Protein AF-A0A355GW10-F1 (afdb_monomer_lite)

Structure (mmCIF, N/CA/C/O backbone):
data_AF-A0A355GW10-F1
#
_entry.id   AF-A0A355GW10-F1
#
loop_
_atom_site.group_PDB
_atom_site.id
_atom_site.type_symbol
_atom_site.label_atom_id
_atom_site.label_alt_id
_atom_site.label_comp_id
_atom_site.label_asym_id
_atom_site.label_entity_id
_atom_site.label_seq_id
_atom_site.pdbx_PDB_ins_code
_atom_site.Cartn_x
_atom_site.Cartn_y
_atom_site.Cartn_z
_atom_site.occupancy
_atom_site.B_iso_or_equiv
_atom_site.auth_seq_id
_atom_site.auth_comp_id
_atom_site.auth_asym_id
_atom_site.auth_atom_id
_atom_site.pdbx_PDB_model_num
ATOM 1 N N . ILE A 1 1 ? 11.880 -7.799 6.054 1.00 48.25 1 ILE A N 1
ATOM 2 C CA . ILE A 1 1 ? 12.649 -8.786 5.251 1.00 48.25 1 ILE A CA 1
ATOM 3 C C . ILE A 1 1 ? 11.734 -9.881 4.679 1.00 48.25 1 ILE A C 1
ATOM 5 O O . ILE A 1 1 ? 11.759 -10.070 3.474 1.00 48.25 1 ILE A O 1
ATOM 9 N N . ALA A 1 2 ? 10.842 -10.512 5.460 1.00 46.09 2 ALA A N 1
ATOM 10 C CA . ALA A 1 2 ? 9.938 -11.569 4.961 1.00 46.09 2 ALA A CA 1
ATOM 11 C C . ALA A 1 2 ? 8.974 -11.166 3.815 1.00 46.09 2 ALA A C 1
ATOM 13 O O . ALA A 1 2 ? 8.605 -12.009 3.007 1.00 46.09 2 ALA A O 1
ATOM 14 N N . GLY A 1 3 ? 8.599 -9.885 3.695 1.00 46.44 3 GLY A N 1
ATOM 15 C CA . GLY A 1 3 ? 7.701 -9.412 2.627 1.00 46.44 3 GLY A CA 1
ATOM 16 C C . GLY A 1 3 ? 8.299 -9.427 1.213 1.00 46.44 3 GLY A C 1
ATOM 17 O O . GLY A 1 3 ? 7.547 -9.445 0.246 1.00 46.44 3 GLY A O 1
ATOM 18 N N . PHE A 1 4 ? 9.630 -9.466 1.084 1.00 52.09 4 PHE A N 1
ATOM 19 C CA . PHE A 1 4 ? 10.314 -9.436 -0.216 1.00 52.09 4 PHE A CA 1
ATOM 20 C C . PHE A 1 4 ? 10.360 -10.801 -0.922 1.00 52.09 4 PHE A C 1
ATOM 22 O O . PHE A 1 4 ? 10.640 -10.847 -2.117 1.00 52.09 4 PHE A O 1
ATOM 29 N N . PHE A 1 5 ? 10.083 -11.899 -0.208 1.00 54.56 5 PHE A N 1
ATOM 30 C CA . PHE A 1 5 ? 10.315 -13.268 -0.691 1.00 54.56 5 PHE A CA 1
ATOM 31 C C . PHE A 1 5 ? 9.176 -13.874 -1.517 1.00 54.56 5 PHE A C 1
ATOM 33 O O . PHE A 1 5 ? 9.384 -14.891 -2.172 1.00 54.56 5 PHE A O 1
ATOM 40 N N . PHE A 1 6 ? 7.980 -13.285 -1.510 1.00 53.75 6 PHE A N 1
ATOM 41 C CA . PHE A 1 6 ? 6.816 -13.893 -2.156 1.00 53.75 6 PHE A CA 1
ATOM 42 C C . PHE A 1 6 ? 6.350 -13.027 -3.316 1.00 53.75 6 PHE A C 1
ATOM 44 O O . PHE A 1 6 ? 5.662 -12.041 -3.092 1.00 53.75 6 PHE A O 1
ATOM 51 N N . LEU A 1 7 ? 6.754 -13.369 -4.540 1.00 57.53 7 LEU A N 1
ATOM 52 C CA . LEU A 1 7 ? 6.162 -12.833 -5.776 1.00 57.53 7 LEU A CA 1
ATOM 53 C C . LEU A 1 7 ? 4.873 -13.589 -6.161 1.00 57.53 7 LEU A C 1
ATOM 55 O O . LEU A 1 7 ? 4.106 -13.115 -6.985 1.00 57.53 7 LEU A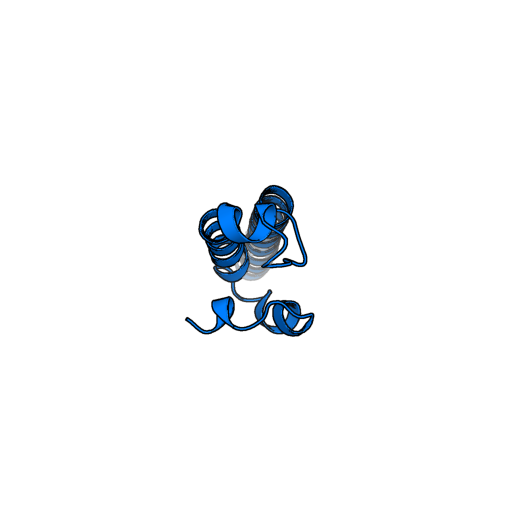 O 1
ATOM 59 N N . ASP A 1 8 ? 4.611 -14.734 -5.525 1.00 59.19 8 ASP A N 1
ATOM 60 C CA . ASP A 1 8 ? 3.449 -15.597 -5.762 1.00 59.19 8 ASP A CA 1
ATOM 61 C C . ASP A 1 8 ? 2.258 -15.286 -4.843 1.00 59.19 8 ASP A C 1
ATOM 63 O O . ASP A 1 8 ? 2.388 -14.572 -3.851 1.00 59.19 8 ASP A O 1
ATOM 67 N N . ALA A 1 9 ? 1.111 -15.932 -5.100 1.00 57.47 9 ALA A N 1
ATOM 68 C CA . ALA A 1 9 ? -0.146 -15.853 -4.336 1.00 57.47 9 ALA A CA 1
ATOM 69 C C . ALA A 1 9 ? -0.028 -16.039 -2.800 1.00 57.47 9 ALA A C 1
ATOM 71 O O . ALA A 1 9 ? -0.968 -15.763 -2.058 1.00 57.47 9 ALA A O 1
ATOM 72 N N . LYS A 1 10 ? 1.133 -16.465 -2.293 1.00 60.38 10 LYS A N 1
ATOM 73 C CA . LYS A 1 10 ? 1.466 -16.471 -0.858 1.00 60.38 10 LYS A CA 1
ATOM 74 C C . LYS A 1 10 ? 1.662 -15.062 -0.279 1.00 60.38 10 LYS A C 1
ATOM 76 O O . LYS A 1 10 ? 1.619 -14.902 0.936 1.00 60.38 10 LYS A O 1
ATOM 81 N N . GLU A 1 11 ? 1.826 -14.044 -1.123 1.00 62.56 11 GLU A N 1
ATOM 82 C CA . GLU A 1 11 ? 1.853 -12.624 -0.749 1.00 62.56 11 GLU A CA 1
ATOM 83 C C . GLU A 1 11 ? 0.594 -12.219 0.038 1.00 62.56 11 GLU A C 1
ATOM 85 O O . GLU A 1 11 ? 0.682 -11.524 1.051 1.00 62.56 11 GLU A O 1
ATOM 90 N N . TRP A 1 12 ? -0.561 -12.782 -0.330 1.00 65.31 12 TRP A N 1
ATOM 91 C CA . TRP A 1 12 ? -1.847 -12.526 0.320 1.00 65.31 12 TRP A CA 1
ATOM 92 C C . TRP A 1 12 ? -1.938 -13.041 1.763 1.00 65.31 12 TRP A C 1
ATOM 94 O O . TRP A 1 12 ? -2.776 -12.566 2.523 1.00 65.31 12 TRP A O 1
ATOM 104 N N . LEU A 1 13 ? -1.056 -13.953 2.189 1.00 67.38 13 LEU A N 1
ATOM 105 C CA . LEU A 1 13 ? -0.992 -14.391 3.590 1.00 67.38 13 LEU A CA 1
ATOM 106 C C . LEU A 1 13 ? -0.388 -13.311 4.501 1.00 67.38 13 LEU A C 1
ATOM 108 O O . LEU A 1 13 ? -0.689 -13.264 5.691 1.00 67.38 13 LEU A O 1
ATOM 112 N N . PHE A 1 14 ? 0.433 -12.418 3.940 1.00 67.69 14 PHE A N 1
ATOM 113 C CA . PHE A 1 14 ? 1.067 -11.312 4.662 1.00 67.69 14 PHE A CA 1
ATOM 114 C C . PHE A 1 14 ? 0.395 -9.956 4.411 1.00 67.69 14 PHE A C 1
ATOM 116 O O . PHE A 1 14 ? 0.788 -8.967 5.030 1.00 67.69 14 PHE A O 1
ATOM 123 N N . ALA A 1 15 ? -0.656 -9.922 3.588 1.00 69.56 15 ALA A N 1
ATOM 124 C CA . ALA A 1 15 ? -1.493 -8.753 3.304 1.00 69.56 15 ALA A CA 1
ATOM 125 C C . ALA A 1 15 ? -2.088 -8.077 4.555 1.00 69.56 15 ALA A C 1
ATOM 127 O O . ALA A 1 15 ? -2.459 -6.905 4.516 1.00 69.56 15 ALA A O 1
ATOM 128 N N . ILE A 1 16 ? -2.176 -8.814 5.666 1.00 72.62 16 ILE A N 1
ATOM 129 C CA . ILE A 1 16 ? -2.706 -8.336 6.949 1.00 72.62 16 ILE A CA 1
ATOM 130 C C . ILE A 1 16 ? -1.698 -7.414 7.665 1.00 72.62 16 ILE A C 1
ATOM 132 O O . ILE A 1 16 ? -2.076 -6.577 8.486 1.00 72.62 16 ILE A O 1
ATOM 136 N N . ALA A 1 17 ? -0.400 -7.512 7.366 1.00 77.69 17 ALA A N 1
ATOM 137 C CA . ALA A 1 17 ? 0.577 -6.628 7.988 1.00 77.69 17 ALA A CA 1
ATOM 138 C C . ALA A 1 17 ? 0.449 -5.202 7.402 1.00 77.69 17 ALA A C 1
ATOM 140 O O . ALA A 1 17 ? 0.618 -5.028 6.195 1.00 77.69 17 ALA A O 1
ATOM 141 N N . PRO A 1 18 ? 0.220 -4.153 8.217 1.00 67.12 18 PRO A N 1
ATOM 142 C CA . PRO A 1 18 ? -0.049 -2.798 7.717 1.00 67.12 18 PRO A CA 1
ATOM 143 C C . PRO A 1 18 ? 1.096 -2.193 6.886 1.00 67.12 18 PRO A C 1
ATOM 145 O O . PRO A 1 18 ? 0.853 -1.359 6.017 1.00 67.12 18 PRO A O 1
ATOM 148 N N . GLY A 1 19 ? 2.336 -2.654 7.088 1.00 79.50 19 GLY A N 1
ATOM 149 C CA . GLY A 1 19 ? 3.500 -2.252 6.288 1.00 79.50 19 GLY A CA 1
ATOM 150 C C . GLY A 1 19 ? 3.726 -3.057 5.000 1.00 79.50 19 GLY A C 1
ATOM 151 O O . GLY A 1 19 ? 4.608 -2.707 4.219 1.00 79.50 19 GLY A O 1
ATOM 152 N N . HIS A 1 20 ? 2.965 -4.130 4.764 1.00 84.25 20 HIS A N 1
ATOM 153 C CA . HIS A 1 20 ? 3.166 -5.046 3.637 1.00 84.25 20 HIS A CA 1
ATOM 154 C C . HIS A 1 20 ? 3.016 -4.346 2.281 1.00 84.25 20 HIS A C 1
ATOM 156 O O . HIS A 1 20 ? 3.910 -4.409 1.439 1.00 84.25 20 HIS A O 1
ATOM 162 N N . TRP A 1 21 ? 1.915 -3.616 2.105 1.00 85.62 21 TRP A N 1
ATOM 163 C CA . TRP A 1 21 ? 1.569 -2.950 0.850 1.00 85.62 21 TRP A CA 1
ATOM 164 C C . TRP A 1 21 ? 2.557 -1.842 0.470 1.00 85.62 21 TRP A C 1
ATOM 166 O O . TRP A 1 21 ? 2.981 -1.747 -0.680 1.00 85.62 21 TRP A O 1
ATOM 176 N N . ALA A 1 22 ? 2.997 -1.049 1.452 1.00 85.31 22 ALA A N 1
ATOM 177 C CA . ALA A 1 22 ? 4.011 -0.018 1.240 1.00 85.31 22 ALA A CA 1
ATOM 178 C C . ALA A 1 22 ? 5.376 -0.628 0.880 1.00 85.31 22 ALA A C 1
ATOM 180 O O . ALA A 1 22 ? 6.038 -0.164 -0.047 1.00 85.31 22 ALA A O 1
ATOM 181 N N . ALA A 1 23 ? 5.778 -1.708 1.560 1.00 85.50 23 ALA A N 1
ATOM 182 C CA . ALA A 1 23 ? 7.012 -2.421 1.238 1.00 85.50 23 ALA A CA 1
ATOM 183 C C . ALA A 1 23 ? 6.991 -2.993 -0.189 1.00 85.50 23 ALA A C 1
ATOM 185 O O . ALA A 1 23 ? 8.005 -2.939 -0.882 1.00 85.50 23 ALA A O 1
ATOM 186 N N . LYS A 1 24 ? 5.835 -3.479 -0.655 1.00 83.62 24 LYS A N 1
ATOM 187 C CA . LYS A 1 24 ? 5.649 -3.985 -2.020 1.00 83.62 24 LYS A CA 1
ATOM 188 C C . LYS A 1 24 ? 5.671 -2.901 -3.089 1.00 83.62 24 LYS A C 1
ATOM 190 O O . LYS A 1 24 ? 6.298 -3.099 -4.127 1.00 83.62 24 LYS A O 1
ATOM 195 N N . ALA A 1 25 ? 5.093 -1.734 -2.816 1.00 86.12 25 ALA A N 1
ATOM 196 C CA . ALA A 1 25 ? 5.227 -0.574 -3.696 1.00 86.12 25 ALA A CA 1
ATOM 197 C C . ALA A 1 25 ? 6.700 -0.144 -3.844 1.00 86.12 25 ALA A C 1
ATOM 199 O O . ALA A 1 25 ? 7.170 0.109 -4.953 1.00 86.12 25 ALA A O 1
ATOM 200 N N . ILE A 1 26 ? 7.459 -0.131 -2.741 1.00 88.12 26 ILE A N 1
ATOM 201 C CA . ILE A 1 26 ? 8.903 0.150 -2.765 1.00 88.12 26 ILE A CA 1
ATOM 202 C C . ILE A 1 26 ? 9.650 -0.942 -3.543 1.00 88.12 26 ILE A C 1
ATOM 204 O O . ILE A 1 26 ? 10.475 -0.625 -4.397 1.00 88.12 26 ILE A O 1
ATOM 208 N N . GLN A 1 27 ? 9.332 -2.218 -3.310 1.00 85.50 27 GLN A N 1
ATOM 209 C CA . GLN A 1 27 ? 9.912 -3.342 -4.048 1.00 85.50 27 GLN A CA 1
ATOM 210 C C . GLN A 1 27 ? 9.681 -3.208 -5.559 1.00 85.50 27 GLN A C 1
ATOM 212 O O . GLN A 1 27 ? 10.624 -3.376 -6.329 1.00 85.50 27 GLN A O 1
ATOM 217 N N . TYR A 1 28 ? 8.468 -2.844 -5.984 1.00 87.44 28 TYR A N 1
ATOM 218 C CA . TYR A 1 28 ? 8.160 -2.571 -7.388 1.00 87.44 28 TYR A CA 1
ATOM 219 C C . TYR A 1 28 ? 9.023 -1.432 -7.937 1.00 87.44 28 TYR A C 1
ATOM 221 O O . TYR A 1 28 ? 9.613 -1.558 -9.008 1.00 87.44 28 TYR A O 1
ATOM 229 N N . ALA A 1 29 ? 9.148 -0.322 -7.203 1.00 86.69 29 ALA A N 1
ATOM 230 C CA . ALA A 1 29 ? 9.971 0.809 -7.626 1.00 86.69 29 ALA A CA 1
ATOM 231 C C . ALA A 1 29 ? 11.457 0.432 -7.777 1.00 86.69 29 ALA A C 1
ATOM 233 O O . ALA A 1 29 ? 12.104 0.877 -8.722 1.00 86.69 29 ALA A O 1
ATOM 234 N N .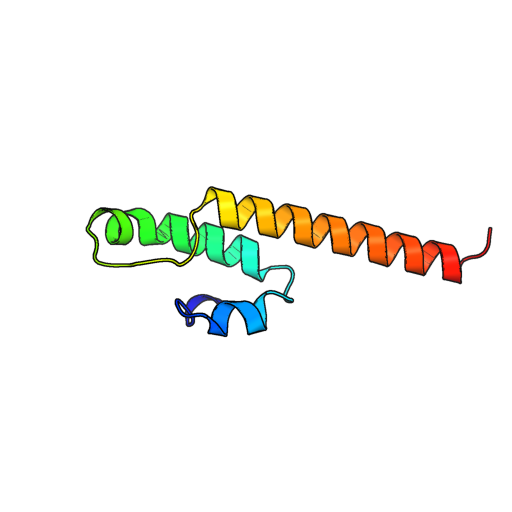 MET A 1 30 ? 11.981 -0.425 -6.896 1.00 86.94 30 MET A N 1
ATOM 235 C CA . MET A 1 30 ? 13.356 -0.931 -6.976 1.00 86.94 30 MET A CA 1
ATOM 236 C C . MET A 1 30 ? 13.556 -1.919 -8.133 1.00 86.94 30 MET A C 1
ATOM 238 O O . MET A 1 30 ? 14.622 -1.943 -8.742 1.00 86.94 30 MET A O 1
ATOM 242 N N . LEU A 1 31 ? 12.538 -2.726 -8.448 1.00 86.94 31 LEU A N 1
ATOM 243 C CA . LEU A 1 31 ? 12.590 -3.747 -9.498 1.00 86.94 31 LEU A CA 1
ATOM 244 C C . LEU A 1 31 ? 12.116 -3.246 -10.865 1.00 86.94 31 LEU A C 1
ATOM 246 O O . LEU A 1 31 ? 12.237 -3.986 -11.836 1.00 86.94 31 LEU A O 1
ATOM 250 N N . ARG A 1 32 ? 11.658 -1.992 -10.983 1.00 83.81 32 ARG A N 1
ATOM 251 C CA . ARG A 1 32 ? 11.270 -1.346 -12.251 1.00 83.81 32 ARG A CA 1
ATOM 252 C C . ARG A 1 32 ? 12.183 -1.665 -13.443 1.00 83.81 32 ARG A C 1
ATOM 254 O O . ARG A 1 32 ? 11.637 -2.038 -14.478 1.00 83.81 32 ARG A O 1
ATOM 261 N N . PRO A 1 33 ? 13.526 -1.553 -13.351 1.00 82.94 33 PRO A N 1
ATOM 262 C CA . PRO A 1 33 ? 14.393 -1.891 -14.481 1.00 82.94 33 PRO A CA 1
ATOM 263 C C . PRO A 1 33 ? 14.322 -3.379 -14.865 1.00 82.94 33 PRO A C 1
ATOM 265 O O . PRO A 1 33 ? 14.334 -3.701 -16.049 1.00 82.94 33 PRO A O 1
ATOM 268 N N . GLY A 1 34 ? 14.177 -4.284 -13.892 1.00 81.50 34 GLY A N 1
ATOM 269 C CA . GLY A 1 34 ? 13.985 -5.718 -14.137 1.00 81.50 34 GLY A CA 1
ATOM 270 C C . GLY A 1 34 ? 12.596 -6.065 -14.681 1.00 81.50 34 GLY A C 1
ATOM 271 O O . GLY A 1 34 ? 12.478 -6.964 -15.510 1.00 81.50 34 GLY A O 1
ATOM 272 N N . ILE A 1 35 ? 11.560 -5.329 -14.268 1.00 82.00 35 ILE A N 1
ATOM 273 C CA . ILE A 1 35 ? 10.185 -5.471 -14.773 1.00 82.00 35 ILE A CA 1
ATOM 274 C C . ILE A 1 35 ? 10.101 -4.995 -16.228 1.00 82.00 35 ILE A C 1
ATOM 276 O O . ILE A 1 35 ? 9.568 -5.702 -17.078 1.00 82.00 35 ILE A O 1
ATOM 280 N N . ALA A 1 36 ? 10.692 -3.839 -16.544 1.00 81.38 36 ALA A N 1
ATOM 281 C CA . ALA A 1 36 ? 10.733 -3.304 -17.907 1.00 81.38 36 ALA A CA 1
ATOM 282 C C . ALA A 1 36 ? 11.529 -4.200 -18.873 1.00 81.38 36 ALA A C 1
ATOM 284 O O . ALA A 1 36 ? 11.187 -4.297 -20.047 1.00 81.38 36 ALA A O 1
ATOM 285 N N . ALA A 1 37 ? 12.562 -4.885 -18.372 1.00 83.94 37 ALA A N 1
ATOM 286 C CA . ALA A 1 37 ? 13.328 -5.878 -19.121 1.00 83.94 37 ALA A CA 1
ATOM 287 C C . ALA A 1 37 ? 12.639 -7.258 -19.212 1.00 83.94 37 ALA A C 1
ATOM 289 O O . ALA A 1 37 ? 13.217 -8.187 -19.771 1.00 83.94 37 ALA A O 1
ATOM 290 N N . GLY A 1 38 ? 11.439 -7.424 -18.638 1.00 80.81 38 GLY A N 1
ATOM 291 C CA . GLY A 1 38 ? 10.701 -8.693 -18.620 1.00 80.81 38 GLY A CA 1
ATOM 292 C C . GLY A 1 38 ? 11.325 -9.789 -17.746 1.00 80.81 38 GLY A C 1
ATOM 293 O O . GLY A 1 38 ? 10.890 -10.935 -17.802 1.00 80.81 38 GLY A O 1
ATOM 294 N N . MET A 1 39 ? 12.335 -9.460 -16.93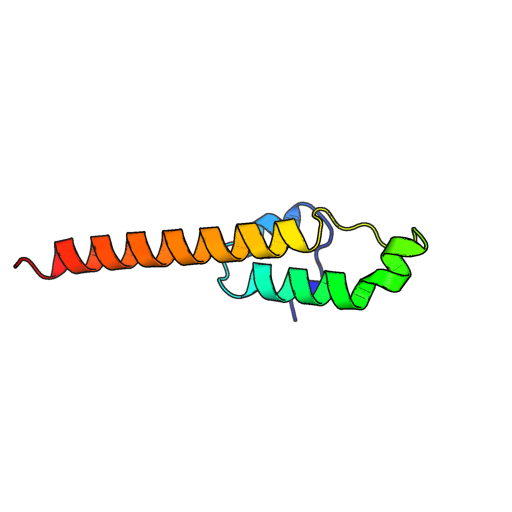5 1.00 78.06 39 MET A N 1
ATOM 295 C CA . MET A 1 39 ? 13.054 -10.417 -16.082 1.00 78.06 39 MET A CA 1
ATOM 296 C C . MET A 1 39 ? 12.374 -10.652 -14.730 1.00 78.06 39 MET A C 1
ATOM 298 O O . MET A 1 39 ? 12.665 -11.634 -14.050 1.00 78.06 39 MET A O 1
ATOM 302 N N . VAL A 1 40 ? 11.488 -9.745 -14.317 1.00 77.50 40 VAL A N 1
ATOM 303 C CA . VAL A 1 40 ? 10.746 -9.820 -13.057 1.00 77.50 40 VAL A CA 1
ATOM 304 C C . VAL A 1 40 ? 9.278 -9.564 -13.346 1.00 77.50 40 VAL A C 1
ATOM 306 O O . VAL A 1 40 ? 8.940 -8.560 -13.967 1.00 77.50 40 VAL A O 1
ATOM 309 N N . ASN A 1 41 ? 8.406 -10.441 -12.856 1.00 74.38 41 ASN A N 1
ATOM 310 C CA . ASN A 1 41 ? 6.966 -10.256 -12.952 1.00 74.38 41 ASN A CA 1
ATOM 311 C C . ASN A 1 41 ? 6.382 -10.064 -11.550 1.00 74.38 41 ASN A C 1
ATOM 313 O O . ASN A 1 41 ? 6.680 -10.841 -10.643 1.00 74.38 41 ASN A O 1
ATOM 317 N N . MET A 1 42 ? 5.597 -9.005 -11.362 1.00 77.19 42 MET A N 1
ATOM 318 C CA . MET A 1 42 ? 4.901 -8.715 -10.107 1.00 77.19 42 MET A CA 1
ATOM 319 C C . MET A 1 42 ? 3.396 -8.851 -10.317 1.00 77.19 42 MET A C 1
ATOM 321 O O . MET A 1 42 ? 2.889 -8.558 -11.395 1.00 77.19 42 MET A O 1
ATOM 325 N N . ASN A 1 43 ? 2.678 -9.272 -9.274 1.00 77.81 43 ASN A N 1
ATOM 326 C CA . ASN A 1 43 ? 1.238 -9.533 -9.365 1.00 77.81 43 ASN A CA 1
ATOM 327 C C . ASN A 1 43 ? 0.399 -8.270 -9.579 1.00 77.81 43 ASN A C 1
ATOM 329 O O . ASN A 1 43 ? -0.698 -8.348 -10.126 1.00 77.81 43 ASN A O 1
ATOM 333 N N . LEU A 1 44 ? 0.887 -7.126 -9.100 1.00 82.19 44 LEU A N 1
ATOM 334 C CA . LEU A 1 44 ? 0.190 -5.848 -9.153 1.00 82.19 44 LEU A CA 1
ATOM 335 C C . LEU A 1 44 ? 1.144 -4.744 -9.606 1.00 82.19 44 LEU A C 1
ATOM 337 O O . LEU A 1 44 ? 2.362 -4.826 -9.427 1.00 82.19 44 LEU A O 1
ATOM 341 N N . ASP A 1 45 ? 0.566 -3.692 -10.172 1.00 84.19 45 ASP A N 1
ATOM 342 C CA . ASP A 1 45 ? 1.298 -2.485 -10.532 1.00 84.19 45 ASP A CA 1
ATOM 343 C C . ASP A 1 45 ? 1.572 -1.597 -9.304 1.00 84.19 45 ASP A C 1
ATOM 345 O O . ASP A 1 45 ? 0.896 -1.683 -8.273 1.00 84.19 45 ASP A O 1
ATOM 349 N N . PHE A 1 46 ? 2.539 -0.687 -9.424 1.00 85.00 46 PHE A N 1
ATOM 350 C CA . PHE A 1 46 ? 2.920 0.255 -8.369 1.00 85.00 46 PHE A CA 1
ATOM 351 C C . PHE A 1 46 ? 1.718 0.983 -7.752 1.00 85.00 46 PHE A C 1
ATOM 353 O O . PHE A 1 46 ? 1.560 1.024 -6.530 1.00 85.00 46 PHE A O 1
ATOM 360 N N . TYR A 1 47 ? 0.841 1.535 -8.596 1.00 87.69 47 TYR A N 1
ATOM 361 C CA . TYR A 1 47 ? -0.328 2.280 -8.129 1.00 87.69 47 TYR A 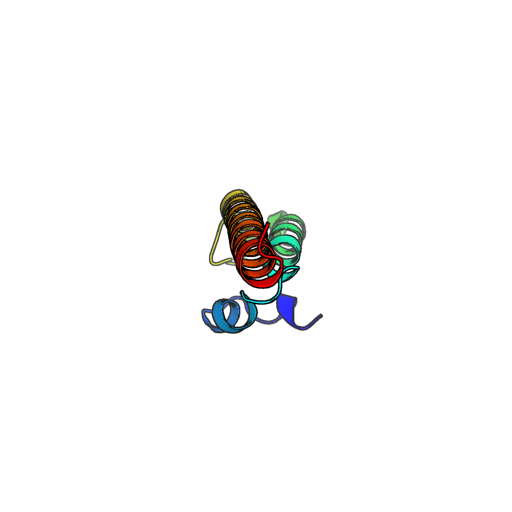CA 1
ATOM 362 C C . TYR A 1 47 ? -1.353 1.382 -7.441 1.00 87.69 47 TYR A C 1
ATOM 364 O O . TYR A 1 47 ? -1.984 1.806 -6.475 1.00 87.69 47 TYR A O 1
ATOM 372 N N . GLN A 1 48 ? -1.490 0.132 -7.884 1.00 86.88 48 GLN A N 1
ATOM 373 C CA . GLN A 1 48 ? -2.390 -0.830 -7.253 1.00 86.88 48 GLN A CA 1
ATOM 374 C C . GLN A 1 48 ? -1.913 -1.169 -5.837 1.00 86.88 48 GLN A C 1
ATOM 376 O O . GLN A 1 48 ? -2.721 -1.154 -4.909 1.00 86.88 48 GLN A O 1
ATOM 381 N N . TYR A 1 49 ? -0.605 -1.367 -5.63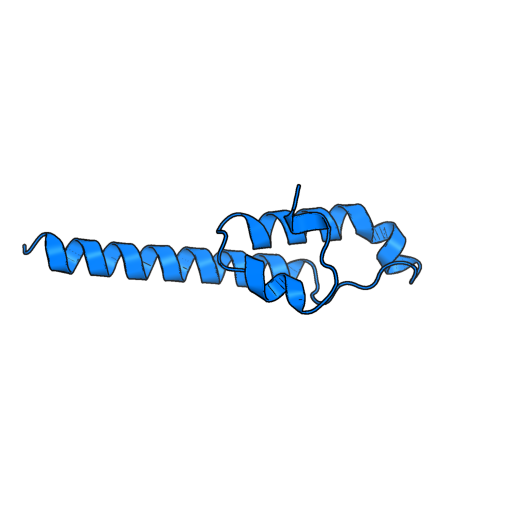8 1.00 87.25 49 TYR A N 1
ATOM 382 C CA . TYR A 1 49 ? -0.031 -1.566 -4.304 1.00 87.25 49 TYR A CA 1
ATOM 383 C C . TYR A 1 49 ? -0.292 -0.383 -3.361 1.00 87.25 49 TYR A C 1
ATOM 385 O O . TYR A 1 49 ? -0.646 -0.587 -2.197 1.00 87.25 49 TYR A O 1
ATOM 393 N N . ILE A 1 50 ? -0.180 0.851 -3.860 1.00 88.25 50 ILE A N 1
ATOM 394 C CA . ILE A 1 50 ? -0.467 2.059 -3.073 1.00 88.25 50 ILE A CA 1
ATOM 395 C C . ILE A 1 50 ? -1.951 2.157 -2.718 1.00 88.25 50 ILE A C 1
ATOM 397 O O . ILE A 1 50 ? -2.285 2.387 -1.556 1.00 88.25 50 ILE A O 1
ATOM 401 N N . ILE A 1 51 ? -2.841 1.975 -3.698 1.00 90.88 51 ILE A N 1
ATOM 402 C CA . ILE A 1 51 ? -4.291 2.091 -3.495 1.00 90.88 51 ILE A CA 1
ATOM 403 C C . ILE A 1 51 ? -4.768 1.052 -2.479 1.00 90.88 51 ILE A C 1
ATOM 405 O O . ILE A 1 51 ? -5.494 1.401 -1.548 1.00 90.88 51 ILE A O 1
ATOM 409 N N . ILE A 1 52 ? -4.321 -0.202 -2.600 1.00 88.94 52 ILE A N 1
ATOM 410 C CA . ILE A 1 52 ? -4.684 -1.259 -1.650 1.00 88.94 52 ILE A CA 1
ATOM 411 C C . ILE A 1 52 ? -4.148 -0.930 -0.256 1.00 88.94 52 ILE A C 1
ATOM 413 O O . ILE A 1 52 ? -4.894 -1.025 0.716 1.00 88.94 52 ILE A O 1
ATOM 417 N N . GLY A 1 53 ? -2.895 -0.480 -0.144 1.00 87.25 53 GLY A N 1
ATOM 418 C CA . GLY A 1 53 ? -2.321 -0.075 1.139 1.00 87.25 53 GLY A CA 1
ATOM 419 C C . GLY A 1 53 ? -3.084 1.071 1.808 1.00 87.25 53 GLY A C 1
ATOM 420 O O . GLY A 1 53 ? -3.326 1.030 3.016 1.00 87.25 53 GLY A O 1
ATOM 421 N N . ALA A 1 54 ? -3.505 2.074 1.038 1.00 88.56 54 ALA A N 1
ATOM 422 C CA . ALA A 1 54 ? -4.291 3.196 1.542 1.00 88.56 54 ALA A CA 1
ATOM 423 C C . ALA A 1 54 ? -5.685 2.749 2.008 1.00 88.56 54 ALA A C 1
ATOM 425 O O . ALA A 1 54 ? -6.089 3.060 3.130 1.00 88.56 54 ALA A O 1
ATOM 426 N N . LEU A 1 55 ? -6.395 1.969 1.185 1.00 91.00 55 LEU A N 1
ATOM 427 C CA . LEU A 1 55 ? -7.713 1.430 1.528 1.00 91.00 55 LEU A CA 1
ATOM 428 C C . LEU A 1 55 ? -7.649 0.513 2.751 1.00 91.00 55 LEU A C 1
ATOM 430 O O . LEU A 1 55 ? -8.495 0.615 3.636 1.00 91.00 55 LEU A O 1
ATOM 434 N N . TYR A 1 56 ? -6.626 -0.338 2.840 1.00 87.44 56 TYR A N 1
ATOM 435 C CA . TYR A 1 56 ? -6.413 -1.229 3.976 1.00 87.44 56 TYR A CA 1
ATOM 436 C C . TYR A 1 56 ? -6.261 -0.453 5.290 1.00 87.44 56 TYR A C 1
ATOM 438 O O . TYR A 1 56 ? -6.957 -0.735 6.268 1.00 87.44 56 TYR A O 1
ATOM 446 N N . ASN A 1 57 ? -5.408 0.576 5.303 1.00 87.19 57 ASN A N 1
ATOM 447 C CA . ASN A 1 57 ? -5.222 1.429 6.478 1.00 87.19 57 ASN A CA 1
ATOM 448 C C . ASN A 1 57 ? -6.487 2.229 6.825 1.00 87.19 57 ASN A C 1
ATOM 450 O O . ASN A 1 57 ? -6.815 2.371 8.002 1.00 87.19 57 ASN A O 1
ATOM 454 N N . LEU A 1 58 ? -7.233 2.702 5.824 1.00 91.31 58 LEU A N 1
ATOM 455 C CA . LEU A 1 58 ? -8.501 3.402 6.030 1.00 91.31 58 LEU A CA 1
ATOM 456 C C . LEU A 1 58 ? -9.544 2.482 6.680 1.00 91.31 58 LEU A C 1
ATOM 458 O O . LEU A 1 58 ? -10.192 2.874 7.651 1.00 91.31 58 LEU A O 1
ATOM 462 N N . VAL A 1 59 ? -9.672 1.242 6.201 1.00 91.19 59 VAL A N 1
ATOM 463 C CA . VAL A 1 59 ? -10.559 0.237 6.806 1.00 91.19 59 VAL A CA 1
ATOM 464 C C . VAL A 1 59 ? -10.139 -0.056 8.244 1.00 91.19 59 VAL A C 1
ATOM 466 O O . VAL A 1 59 ? -10.989 -0.010 9.133 1.00 91.19 59 VAL A O 1
ATOM 469 N N . LEU A 1 60 ? -8.848 -0.287 8.505 1.00 88.69 60 LEU A N 1
ATOM 470 C CA . LEU A 1 60 ? -8.337 -0.494 9.865 1.00 88.69 60 LEU A CA 1
ATOM 471 C C . LEU A 1 60 ? -8.650 0.685 10.789 1.00 88.69 60 LEU A C 1
ATOM 473 O O . LEU A 1 60 ? -9.086 0.473 11.921 1.00 88.69 60 LEU A O 1
ATOM 477 N N . MET A 1 61 ? -8.474 1.915 10.309 1.00 89.69 61 MET A N 1
ATOM 478 C CA . MET A 1 61 ? -8.797 3.126 11.057 1.00 89.69 61 MET A CA 1
ATOM 479 C C . MET A 1 61 ? -10.290 3.183 11.401 1.00 89.69 61 MET A C 1
ATOM 481 O O . MET A 1 61 ? -10.635 3.359 12.567 1.00 89.69 61 MET A O 1
ATOM 485 N N . ILE A 1 62 ? -11.182 2.967 10.426 1.00 93.50 62 ILE A N 1
ATOM 486 C CA . ILE A 1 62 ? -12.638 2.961 10.650 1.00 93.50 62 ILE A CA 1
ATOM 487 C C . ILE A 1 62 ? -13.043 1.854 11.624 1.00 93.50 62 ILE A C 1
ATOM 489 O O . ILE A 1 62 ? -13.848 2.090 12.524 1.00 93.50 62 ILE A O 1
ATOM 493 N N . VAL A 1 63 ? -12.513 0.641 11.452 1.00 91.69 63 VAL A N 1
ATOM 494 C CA . VAL A 1 63 ? -12.824 -0.498 12.325 1.00 91.69 63 VAL A CA 1
ATOM 495 C C . VAL A 1 63 ? -12.380 -0.200 13.752 1.00 91.69 63 VAL A C 1
ATOM 497 O O . VAL A 1 63 ? -13.173 -0.352 14.679 1.00 91.69 63 VAL A O 1
ATOM 500 N N . THR A 1 64 ? -11.155 0.292 13.928 1.00 89.50 64 THR A N 1
ATOM 501 C CA . THR A 1 64 ? -10.609 0.650 15.242 1.00 89.50 64 THR A CA 1
ATOM 502 C C . THR A 1 64 ? -11.424 1.768 15.885 1.00 89.50 64 THR A C 1
ATOM 504 O O . THR A 1 64 ? -11.798 1.661 17.050 1.00 89.50 64 THR A O 1
ATOM 507 N N . PHE A 1 65 ? -11.790 2.793 15.114 1.00 91.12 65 PHE A N 1
ATOM 508 C CA . PHE A 1 65 ? -12.643 3.886 15.571 1.00 91.12 65 PHE A CA 1
ATOM 509 C C . PHE A 1 65 ? -14.032 3.396 16.007 1.00 91.12 65 PHE A C 1
ATOM 511 O O . PHE A 1 65 ? -14.506 3.764 17.079 1.00 91.12 65 PHE A O 1
ATOM 518 N N . LYS A 1 66 ? -14.664 2.501 15.237 1.00 90.69 66 LYS A N 1
ATOM 519 C CA . LYS A 1 66 ? -15.950 1.885 15.607 1.00 90.69 66 LYS A CA 1
ATOM 520 C C . LYS A 1 66 ? -15.843 1.020 16.863 1.00 90.69 66 LYS A C 1
ATOM 522 O O . LYS A 1 66 ? -16.757 1.035 17.685 1.00 90.69 66 LYS A O 1
ATOM 527 N N . ILE A 1 67 ? -14.757 0.260 17.021 1.00 91.75 67 ILE A N 1
ATOM 528 C CA . ILE A 1 67 ? -14.499 -0.524 18.239 1.00 91.75 67 ILE A CA 1
ATOM 529 C C . ILE A 1 67 ? -14.353 0.415 19.437 1.00 91.75 67 ILE A C 1
ATOM 531 O O . ILE A 1 67 ? -14.958 0.162 20.476 1.00 91.75 67 ILE A O 1
ATOM 535 N N . PHE A 1 68 ? -13.596 1.500 19.280 1.00 90.62 68 PHE A N 1
ATOM 536 C CA . PHE A 1 68 ? -13.404 2.497 20.324 1.00 90.62 68 PHE A CA 1
ATOM 537 C C . PHE A 1 68 ? -14.727 3.167 20.715 1.00 90.62 68 PHE A C 1
ATOM 539 O O . PHE A 1 68 ? -15.078 3.152 21.888 1.00 90.62 68 PHE A O 1
ATOM 546 N N . GLN A 1 69 ? -15.526 3.644 19.754 1.00 88.94 69 GLN A N 1
ATOM 547 C CA . GLN A 1 69 ? -16.849 4.219 20.037 1.00 88.94 69 GLN A CA 1
ATOM 548 C C . GLN A 1 69 ? -17.761 3.254 20.805 1.00 88.94 69 GLN A C 1
ATOM 550 O O . GLN A 1 69 ? -18.377 3.650 21.788 1.00 88.94 69 GLN A O 1
ATOM 555 N N . ARG A 1 70 ? -17.810 1.973 20.410 1.00 85.94 70 ARG A N 1
ATOM 556 C CA . ARG A 1 70 ? -18.614 0.955 21.112 1.00 85.94 70 ARG A CA 1
ATOM 557 C C . ARG A 1 70 ? -18.137 0.678 22.537 1.00 85.94 70 ARG A C 1
ATOM 559 O O . ARG A 1 70 ? -18.933 0.264 23.370 1.00 85.94 70 ARG A O 1
ATOM 566 N N . ARG A 1 71 ? -16.838 0.827 22.802 1.00 79.12 71 ARG A N 1
ATOM 567 C CA . ARG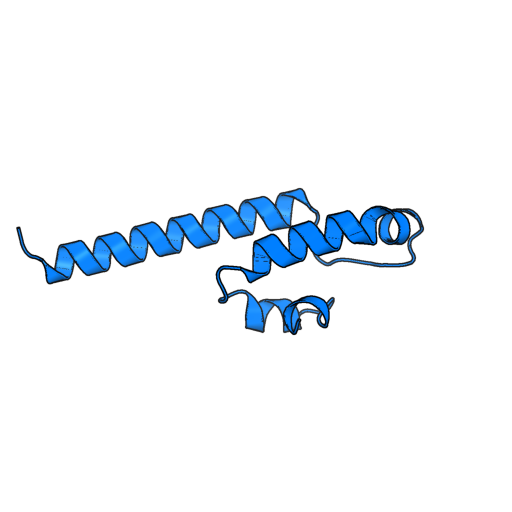 A 1 71 ? -16.236 0.588 24.123 1.00 79.12 71 ARG A CA 1
ATOM 568 C C . ARG A 1 71 ? -16.379 1.796 25.046 1.00 79.12 71 ARG A C 1
ATOM 570 O O . ARG A 1 71 ? -16.440 1.602 26.253 1.00 79.12 71 ARG A O 1
ATOM 577 N N . THR A 1 72 ? -16.411 3.004 24.486 1.00 77.00 72 THR A N 1
ATOM 578 C CA . THR A 1 72 ? -16.302 4.249 25.255 1.00 77.00 72 THR A CA 1
ATOM 579 C C . THR A 1 72 ? -17.654 4.903 25.571 1.00 77.00 72 THR A C 1
ATOM 581 O O . THR A 1 72 ? -17.628 5.863 26.321 1.00 77.00 72 THR A O 1
ATOM 584 N N . ASN A 1 73 ? -18.800 4.385 25.082 1.00 55.16 73 ASN A N 1
ATOM 585 C CA . ASN A 1 73 ? -20.176 4.821 25.428 1.00 55.16 73 ASN A CA 1
ATOM 586 C C . ASN A 1 73 ? -20.261 6.280 25.938 1.00 55.16 73 ASN A C 1
ATOM 588 O O . ASN A 1 73 ? -20.431 6.518 27.135 1.00 55.16 73 ASN A O 1
ATOM 592 N N . PHE A 1 74 ? -20.109 7.233 25.014 1.00 53.84 74 PHE A N 1
ATOM 593 C CA . PHE A 1 74 ? -20.707 8.562 25.156 1.00 53.84 74 PHE A CA 1
ATOM 594 C C . PHE A 1 74 ? -22.117 8.523 24.570 1.00 53.84 74 PHE A C 1
ATOM 596 O O . PHE A 1 74 ? -22.287 7.833 23.535 1.00 53.84 74 PHE A O 1
#

Radius of gyration: 15.74 Å; chains: 1; bounding box: 35×25×44 Å

Foldseek 3Di:
DVLLPDLDPCNVVCLLPLCNLVVVLVSCVVCVVCVVVVNDDHPDDSVVSVVSSVVSVVVVVVVVVVVCCVVVPD

Secondary structure (DSSP, 8-state):
-GGGS--SGGGGGTTTSTTHHHHHHHHHHHHHHHHHTTS---SS-HHHHHHHHHHHHHHHHHHHHHHHHHHH--

Sequence (74 aa):
IAGFFFLDAKEWLFAIAPGHWAAKAIQYAMLRPGIAAGMVNMNLDFYQYIIIGALYNLVLMIVTFKIFQRRTNF

pLDDT: mean 78.66, std 12.94, range [46.09, 93.5]